Protein AF-A0A934LFU3-F1 (afdb_monomer_lite)

Sequence (148 aa):
MTKRCVACGKKFEPRPQARNQTYCSAHECQRERRRAWQKKERRTDAMYRKDDADYNKQWAKNNPGYWEKYRAENPEYTERNRKKQHVRNLKHRYGRNLHSKTTGSAPPLPSGRYWLTTIGPDGIAKGDASIVEITFISGTTEGTIPGG

Structure (mmCIF, N/CA/C/O backbone):
data_AF-A0A934LFU3-F1
#
_entry.id   AF-A0A934LFU3-F1
#
loop_
_atom_site.group_PDB
_atom_site.id
_atom_site.type_symbol
_atom_site.label_atom_id
_atom_site.label_alt_id
_atom_site.label_comp_id
_atom_site.label_asym_id
_atom_site.label_entity_id
_atom_site.label_seq_id
_atom_site.pdbx_PDB_ins_code
_atom_site.Cartn_x
_atom_site.Cartn_y
_atom_site.Cartn_z
_atom_site.occupancy
_atom_site.B_iso_or_equiv
_atom_site.auth_seq_id
_atom_site.auth_comp_id
_atom_site.auth_asym_id
_atom_site.auth_atom_id
_atom_site.pdbx_PDB_model_num
ATOM 1 N N . MET A 1 1 ? 14.494 -10.147 -25.152 1.00 81.69 1 MET A N 1
ATOM 2 C CA . MET A 1 1 ? 14.100 -11.419 -24.502 1.00 81.69 1 MET A CA 1
ATOM 3 C C . MET A 1 1 ? 12.854 -11.123 -23.701 1.00 81.69 1 MET A C 1
ATOM 5 O O . MET A 1 1 ? 12.918 -10.393 -22.712 1.00 81.69 1 MET A O 1
ATOM 9 N N . THR A 1 2 ? 11.736 -11.682 -24.142 1.00 89.25 2 THR A N 1
ATOM 10 C CA . THR A 1 2 ? 10.406 -11.403 -23.607 1.00 89.25 2 THR A CA 1
ATOM 11 C C . THR A 1 2 ? 10.267 -11.994 -22.206 1.00 89.25 2 THR A C 1
ATOM 13 O O . THR A 1 2 ? 10.582 -13.160 -21.977 1.00 89.25 2 THR A O 1
ATOM 16 N N . LYS A 1 3 ? 9.772 -11.203 -21.252 1.00 93.81 3 LYS A N 1
ATOM 17 C CA . LYS A 1 3 ? 9.503 -11.619 -19.866 1.00 93.81 3 LYS A CA 1
ATOM 18 C C . LYS A 1 3 ? 8.009 -11.623 -19.579 1.00 93.81 3 LYS A C 1
ATOM 20 O O . LYS A 1 3 ? 7.240 -10.973 -20.277 1.00 93.81 3 LYS A O 1
ATOM 25 N N . ARG A 1 4 ? 7.582 -12.330 -18.531 1.00 96.88 4 ARG A N 1
ATOM 26 C CA . ARG A 1 4 ? 6.199 -12.274 -18.030 1.00 96.88 4 ARG A CA 1
ATOM 27 C C . ARG A 1 4 ? 6.090 -11.271 -16.891 1.00 96.88 4 ARG A C 1
ATOM 29 O O . ARG A 1 4 ? 6.931 -11.247 -15.998 1.00 96.88 4 ARG A O 1
ATOM 36 N N . CYS A 1 5 ? 5.061 -10.431 -16.931 1.00 97.19 5 CYS A N 1
ATOM 37 C CA . CYS A 1 5 ? 4.795 -9.474 -15.867 1.00 97.19 5 CYS A CA 1
ATOM 38 C C . CYS A 1 5 ? 4.294 -10.188 -14.608 1.00 97.19 5 CYS A C 1
ATOM 40 O O . CYS A 1 5 ? 3.328 -10.940 -14.676 1.00 97.19 5 CYS A O 1
ATOM 42 N N . VAL A 1 6 ? 4.887 -9.874 -13.454 1.00 96.62 6 VAL A N 1
ATOM 43 C CA . VAL A 1 6 ? 4.472 -10.428 -12.152 1.00 96.62 6 VAL A CA 1
ATOM 44 C C . VAL A 1 6 ? 3.032 -10.047 -11.777 1.00 96.62 6 VAL A C 1
ATOM 46 O O . VAL A 1 6 ? 2.347 -10.836 -11.142 1.00 96.62 6 VAL A O 1
ATOM 49 N N . ALA A 1 7 ? 2.552 -8.865 -12.181 1.00 96.62 7 ALA A N 1
ATOM 50 C CA . ALA A 1 7 ? 1.201 -8.406 -11.847 1.00 96.62 7 ALA A CA 1
ATOM 51 C C . ALA A 1 7 ? 0.111 -8.980 -12.768 1.00 96.62 7 ALA A C 1
ATOM 53 O O . ALA A 1 7 ? -0.913 -9.440 -12.281 1.00 96.62 7 ALA A O 1
ATOM 54 N N . CYS A 1 8 ? 0.299 -8.937 -14.092 1.00 96.31 8 CYS A N 1
ATOM 55 C CA . CYS A 1 8 ? -0.758 -9.302 -15.048 1.00 96.31 8 CYS A CA 1
ATOM 56 C C . CYS A 1 8 ? -0.475 -10.562 -15.876 1.00 96.31 8 CYS A C 1
ATOM 58 O O . CYS A 1 8 ? -1.285 -10.918 -16.725 1.00 96.31 8 CYS A O 1
ATOM 60 N N . GLY A 1 9 ? 0.689 -11.198 -15.720 1.00 96.19 9 GLY A N 1
ATOM 61 C CA . GLY A 1 9 ? 1.076 -12.416 -16.446 1.00 96.19 9 GLY A CA 1
ATOM 62 C C . GLY A 1 9 ? 1.388 -12.235 -17.940 1.00 96.19 9 GLY A C 1
ATOM 63 O O . GLY A 1 9 ? 1.966 -13.135 -18.562 1.00 96.19 9 GLY A O 1
ATOM 64 N N . LYS A 1 10 ? 1.053 -11.077 -18.526 1.00 96.69 10 LYS A N 1
ATOM 65 C CA . LYS A 1 10 ? 1.296 -10.767 -19.942 1.00 96.69 10 LYS A CA 1
ATOM 66 C C . LYS A 1 10 ? 2.792 -10.735 -20.254 1.00 96.69 10 LYS A C 1
ATOM 68 O O . LYS A 1 10 ? 3.602 -10.299 -19.428 1.00 96.69 10 LYS A O 1
ATOM 73 N N . LYS A 1 11 ? 3.145 -11.185 -21.461 1.00 96.81 11 LYS A N 1
ATOM 74 C CA . LYS A 1 11 ? 4.505 -11.064 -21.994 1.00 96.81 11 LYS A CA 1
ATOM 75 C C . LYS A 1 11 ? 4.810 -9.592 -22.299 1.00 96.81 11 LYS A C 1
ATOM 77 O O . LYS A 1 11 ? 3.935 -8.871 -22.768 1.00 96.81 11 LYS A O 1
ATOM 82 N N . PHE A 1 12 ? 6.030 -9.149 -22.022 1.00 95.69 12 PHE A N 1
ATOM 83 C CA . PHE A 1 12 ? 6.525 -7.814 -22.351 1.00 95.69 12 PHE A CA 1
ATOM 84 C C . PHE A 1 12 ? 8.032 -7.861 -22.622 1.00 95.69 12 PHE A C 1
ATOM 86 O O . PHE A 1 12 ? 8.729 -8.731 -22.099 1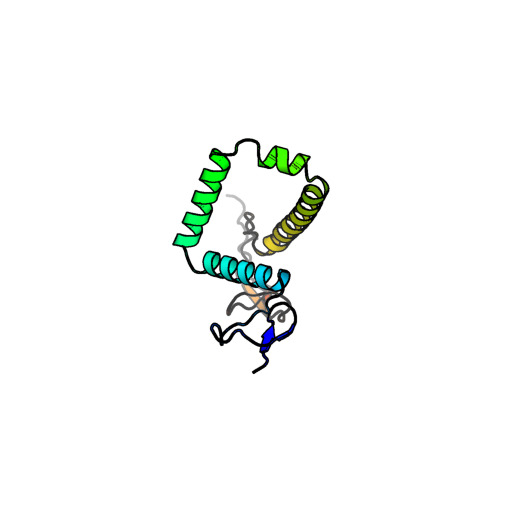.00 95.69 12 PHE A O 1
ATOM 93 N N . GLU A 1 13 ? 8.544 -6.919 -23.406 1.00 94.75 13 GLU A N 1
ATOM 94 C CA . GLU A 1 13 ? 9.987 -6.739 -23.584 1.00 94.75 13 GLU A CA 1
ATOM 95 C C . GLU A 1 13 ? 10.512 -5.730 -22.543 1.00 94.75 13 GLU A C 1
ATOM 97 O O . GLU A 1 13 ? 10.001 -4.606 -22.464 1.00 94.75 13 GLU A O 1
ATOM 102 N N . PRO A 1 14 ? 11.483 -6.115 -21.692 1.00 93.38 14 PRO A N 1
ATOM 103 C CA . PRO A 1 14 ? 12.132 -5.198 -20.759 1.00 93.38 14 PRO A CA 1
ATOM 104 C C . PRO A 1 14 ? 12.826 -4.044 -21.478 1.00 93.38 14 PRO A C 1
ATOM 106 O O . PRO A 1 14 ? 13.402 -4.228 -22.550 1.00 93.38 14 PRO A O 1
ATOM 109 N N . ARG A 1 15 ? 12.847 -2.862 -20.852 1.00 91.44 15 ARG A N 1
ATOM 110 C CA . ARG A 1 15 ? 13.641 -1.743 -21.377 1.00 91.44 15 ARG A CA 1
ATOM 111 C C . ARG A 1 15 ? 15.134 -2.106 -21.382 1.00 91.44 15 ARG A C 1
ATOM 113 O O . ARG A 1 15 ? 15.592 -2.704 -20.404 1.00 91.44 15 ARG A O 1
ATOM 120 N N . PRO A 1 16 ? 15.918 -1.700 -22.400 1.00 91.00 16 PRO A N 1
ATOM 121 C CA . PRO A 1 16 ? 17.353 -1.990 -22.454 1.00 91.00 16 PRO A CA 1
ATOM 122 C C . PRO A 1 16 ? 18.119 -1.547 -21.201 1.00 91.00 16 PRO A C 1
ATOM 124 O O . PRO A 1 16 ? 19.000 -2.271 -20.739 1.00 91.00 16 PRO A O 1
ATOM 127 N N . GLN A 1 17 ? 17.732 -0.409 -20.610 1.00 92.81 17 GLN A N 1
ATOM 128 C CA . GLN A 1 17 ? 18.327 0.144 -19.386 1.00 92.81 17 GLN A CA 1
ATOM 129 C C . GLN A 1 17 ? 17.921 -0.615 -18.110 1.00 92.81 17 GLN A C 1
ATOM 131 O O . GLN A 1 17 ? 18.541 -0.453 -17.067 1.00 92.81 17 GLN A O 1
ATOM 136 N N . ALA A 1 18 ? 16.871 -1.437 -18.170 1.00 87.75 18 ALA A N 1
ATOM 137 C CA . ALA A 1 18 ? 16.297 -2.140 -17.027 1.00 87.75 18 ALA A CA 1
ATOM 138 C C . ALA A 1 18 ? 16.059 -3.616 -17.371 1.00 87.75 18 ALA A C 1
ATOM 140 O O . ALA A 1 18 ? 14.939 -4.126 -17.311 1.00 87.75 18 ALA A O 1
ATOM 141 N N . ARG A 1 19 ? 17.130 -4.336 -17.728 1.00 87.75 19 ARG A N 1
ATOM 142 C CA . ARG A 1 19 ? 17.051 -5.759 -18.114 1.00 87.75 19 ARG A CA 1
ATOM 143 C C . ARG A 1 19 ? 16.438 -6.643 -17.025 1.00 87.75 19 ARG A C 1
ATOM 145 O O . ARG A 1 19 ? 15.849 -7.675 -17.338 1.00 87.75 19 ARG A O 1
ATOM 152 N N . ASN A 1 20 ? 16.525 -6.249 -15.755 1.00 90.06 20 ASN A N 1
ATOM 153 C CA . ASN A 1 20 ? 15.922 -6.936 -14.608 1.00 90.06 20 ASN A CA 1
ATOM 154 C C . ASN A 1 20 ? 14.458 -6.528 -14.325 1.00 90.06 20 ASN A C 1
ATOM 156 O O . ASN A 1 20 ? 13.907 -6.926 -13.302 1.00 90.06 20 ASN A O 1
ATOM 160 N N . GLN A 1 21 ? 13.804 -5.776 -15.215 1.00 93.44 21 GLN A N 1
ATOM 161 C CA . GLN A 1 21 ? 12.398 -5.398 -15.074 1.00 93.44 21 GLN A CA 1
ATOM 162 C C . GLN A 1 21 ? 11.494 -6.640 -14.959 1.00 93.44 21 GLN A C 1
ATOM 164 O O . GLN A 1 21 ? 11.560 -7.556 -15.779 1.00 93.44 21 GLN A O 1
ATOM 169 N N . THR A 1 22 ? 10.631 -6.650 -13.939 1.00 95.75 22 THR A N 1
ATOM 170 C CA . THR A 1 22 ? 9.698 -7.752 -13.618 1.00 95.75 22 THR A CA 1
ATOM 171 C C . THR A 1 22 ? 8.223 -7.390 -13.834 1.00 95.75 22 THR A C 1
ATOM 173 O O . THR A 1 22 ? 7.354 -8.261 -13.847 1.00 95.75 22 THR A O 1
ATOM 176 N N . TYR A 1 23 ? 7.918 -6.108 -14.047 1.00 97.00 23 TYR A N 1
ATOM 177 C CA . TYR A 1 23 ? 6.568 -5.599 -14.302 1.00 97.00 23 TYR A CA 1
ATOM 178 C C . TYR A 1 23 ? 6.519 -4.905 -15.659 1.00 97.00 23 TYR A C 1
ATOM 180 O O . TYR A 1 23 ? 7.424 -4.133 -15.969 1.00 97.00 23 TYR A O 1
ATOM 188 N N . CYS A 1 24 ? 5.464 -5.118 -16.446 1.00 95.62 24 CYS A N 1
ATOM 189 C CA . CYS A 1 24 ? 5.276 -4.399 -17.707 1.00 95.62 24 CYS A CA 1
ATOM 190 C C . CYS A 1 24 ? 4.991 -2.904 -17.464 1.00 95.62 24 CYS A C 1
ATOM 192 O O . CYS A 1 24 ? 4.714 -2.486 -16.339 1.00 95.62 24 CYS A O 1
ATOM 194 N N . SER A 1 25 ? 5.055 -2.082 -18.511 1.00 94.25 25 SER A N 1
ATOM 195 C CA . SER A 1 25 ? 4.852 -0.625 -18.437 1.00 94.25 25 SER A CA 1
ATOM 196 C C . SER A 1 25 ? 3.409 -0.186 -18.158 1.00 94.25 25 SER A C 1
ATOM 198 O O . SER A 1 25 ? 3.181 1.003 -17.953 1.00 94.25 25 SER A O 1
ATOM 200 N N . ALA A 1 26 ? 2.441 -1.107 -18.128 1.00 96.25 26 ALA A N 1
ATOM 201 C CA . ALA A 1 26 ? 1.046 -0.772 -17.862 1.00 96.25 26 ALA A CA 1
ATOM 202 C C . ALA A 1 26 ? 0.890 -0.084 -16.496 1.00 96.25 26 ALA A C 1
ATOM 204 O O . ALA A 1 26 ? 1.453 -0.543 -15.496 1.00 96.25 26 ALA A O 1
ATOM 205 N N . HIS A 1 27 ? 0.088 0.985 -16.452 1.00 97.19 27 HIS A N 1
ATOM 206 C CA . HIS A 1 27 ? -0.097 1.822 -15.262 1.00 97.19 27 HIS A CA 1
ATOM 207 C C . HIS A 1 27 ? -0.454 1.001 -14.014 1.00 97.19 27 HIS A C 1
ATOM 209 O O . HIS A 1 27 ? 0.196 1.116 -12.975 1.00 97.19 27 HIS A O 1
ATOM 215 N N . GLU A 1 28 ? -1.421 0.094 -14.148 1.00 97.38 28 GLU A N 1
ATOM 216 C CA . GLU A 1 28 ? -1.867 -0.787 -13.068 1.00 97.38 28 GLU A CA 1
ATOM 217 C C . GLU A 1 28 ? -0.750 -1.704 -12.556 1.00 97.38 28 GLU A C 1
ATOM 219 O O . GLU A 1 28 ? -0.563 -1.859 -11.351 1.00 97.38 28 GLU A O 1
ATOM 224 N N . CYS A 1 29 ? 0.078 -2.240 -13.455 1.00 97.12 29 CYS A N 1
ATOM 225 C CA . CYS A 1 29 ? 1.196 -3.107 -13.084 1.00 97.12 29 CYS A CA 1
ATOM 226 C C . CYS A 1 29 ? 2.322 -2.325 -12.396 1.00 97.12 29 CYS A C 1
ATOM 228 O O . CYS A 1 29 ? 2.939 -2.826 -11.458 1.00 97.12 29 CYS A O 1
ATOM 230 N N . GLN A 1 30 ? 2.572 -1.081 -12.810 1.00 96.62 30 GLN A N 1
ATOM 231 C CA . GLN A 1 30 ? 3.527 -0.203 -12.129 1.00 96.62 30 GLN A CA 1
ATOM 232 C C . GLN A 1 30 ? 3.005 0.283 -10.771 1.00 96.62 30 GLN A C 1
ATOM 234 O O . GLN A 1 30 ? 3.788 0.486 -9.839 1.00 96.62 30 GLN A O 1
ATOM 239 N N . ARG A 1 31 ? 1.686 0.443 -10.618 1.00 97.56 31 ARG A N 1
ATOM 240 C CA . ARG A 1 31 ? 1.051 0.705 -9.323 1.00 97.56 31 ARG A CA 1
ATOM 241 C C . ARG A 1 31 ? 1.242 -0.477 -8.372 1.00 97.56 31 ARG A C 1
ATOM 243 O O . ARG A 1 31 ? 1.677 -0.263 -7.243 1.00 97.56 31 ARG A O 1
ATOM 250 N N . GLU A 1 32 ? 1.021 -1.705 -8.839 1.00 97.19 32 GLU A N 1
ATOM 251 C CA . GLU A 1 32 ? 1.279 -2.916 -8.048 1.00 97.19 32 GLU A CA 1
ATOM 252 C C . GLU A 1 32 ? 2.760 -3.093 -7.699 1.00 97.19 32 GLU A C 1
ATOM 254 O O . GLU A 1 32 ? 3.085 -3.379 -6.548 1.00 97.19 32 GLU A O 1
ATOM 259 N N . ARG A 1 33 ? 3.678 -2.814 -8.634 1.00 96.94 33 ARG A N 1
ATOM 260 C CA . ARG A 1 33 ? 5.123 -2.807 -8.352 1.00 96.94 33 ARG A CA 1
ATOM 261 C C . ARG A 1 33 ? 5.469 -1.892 -7.175 1.00 96.94 33 ARG A C 1
ATOM 263 O O . ARG A 1 33 ? 6.167 -2.316 -6.255 1.00 96.94 33 ARG A O 1
ATOM 270 N N . ARG A 1 34 ? 4.984 -0.643 -7.199 1.00 96.81 34 ARG A N 1
ATOM 271 C CA . ARG A 1 34 ? 5.219 0.335 -6.122 1.00 96.81 34 ARG A CA 1
ATOM 272 C C . ARG A 1 34 ? 4.607 -0.128 -4.801 1.00 96.81 34 ARG A C 1
ATOM 274 O O . ARG A 1 34 ? 5.281 -0.066 -3.777 1.00 96.81 34 ARG A O 1
ATOM 281 N N . ARG A 1 35 ? 3.377 -0.654 -4.826 1.00 96.06 35 ARG A N 1
ATOM 282 C CA . ARG A 1 35 ? 2.704 -1.218 -3.641 1.00 96.06 35 ARG A CA 1
ATOM 283 C C . ARG A 1 35 ? 3.501 -2.367 -3.022 1.00 96.06 35 ARG A C 1
ATOM 285 O O . ARG A 1 35 ? 3.674 -2.401 -1.805 1.00 96.06 35 ARG A O 1
ATOM 292 N N . ALA A 1 36 ? 4.002 -3.289 -3.845 1.00 95.88 36 ALA A N 1
ATOM 293 C CA . ALA A 1 36 ? 4.798 -4.425 -3.392 1.00 95.88 36 ALA A CA 1
ATOM 294 C C . ALA A 1 36 ? 6.119 -3.977 -2.753 1.00 95.88 36 ALA A C 1
ATOM 296 O O . ALA A 1 36 ? 6.478 -4.476 -1.686 1.00 95.88 36 ALA A O 1
ATOM 297 N N . TRP A 1 37 ? 6.803 -3.006 -3.365 1.00 95.12 37 TRP A N 1
ATOM 298 C CA . TRP A 1 37 ? 8.024 -2.426 -2.807 1.00 95.12 37 TRP A CA 1
ATOM 299 C C . TRP A 1 37 ? 7.761 -1.733 -1.462 1.00 95.12 37 TRP A C 1
ATOM 301 O O . TRP A 1 37 ? 8.362 -2.119 -0.467 1.00 95.12 37 TRP A O 1
ATOM 311 N N . GLN A 1 38 ? 6.777 -0.830 -1.381 1.00 93.94 38 GLN A N 1
ATOM 312 C CA . GLN A 1 38 ? 6.415 -0.155 -0.123 1.00 93.94 38 GLN A CA 1
ATOM 313 C C . GLN A 1 38 ? 6.028 -1.144 0.986 1.00 93.94 38 GLN A C 1
ATOM 315 O O . GLN A 1 38 ? 6.347 -0.947 2.156 1.00 93.94 38 GLN A O 1
ATOM 320 N N . LYS A 1 39 ? 5.321 -2.229 0.641 1.00 94.00 39 LYS A N 1
ATOM 321 C CA . LYS A 1 39 ? 4.979 -3.292 1.597 1.00 94.00 39 LYS A CA 1
ATOM 322 C C . LYS A 1 39 ? 6.223 -4.029 2.095 1.00 94.00 39 LYS A C 1
ATOM 324 O O . LYS A 1 39 ? 6.267 -4.386 3.270 1.00 94.00 39 LYS A O 1
ATOM 329 N N . LYS A 1 40 ? 7.196 -4.283 1.214 1.00 95.06 40 LYS A N 1
ATOM 330 C CA . LYS A 1 40 ? 8.469 -4.905 1.584 1.00 95.06 40 LYS A CA 1
ATOM 331 C C . LYS A 1 40 ? 9.238 -3.993 2.534 1.00 95.06 40 LYS A C 1
ATOM 333 O O . LYS A 1 40 ? 9.542 -4.456 3.627 1.00 95.06 40 LYS A O 1
ATOM 338 N N . GLU A 1 41 ? 9.439 -2.728 2.170 1.00 93.94 41 GLU A N 1
ATOM 339 C CA . GLU A 1 41 ? 10.189 -1.774 2.999 1.00 93.94 41 GLU A CA 1
ATOM 340 C C . GLU A 1 41 ? 9.558 -1.600 4.375 1.00 93.94 41 GLU A C 1
ATOM 342 O O . GLU A 1 41 ? 10.226 -1.798 5.382 1.00 93.94 41 GLU A O 1
ATOM 347 N N . ARG A 1 42 ? 8.234 -1.405 4.460 1.00 91.50 42 ARG A N 1
ATOM 348 C CA . ARG A 1 42 ? 7.555 -1.348 5.766 1.00 91.50 42 ARG A CA 1
ATOM 349 C C . ARG A 1 42 ? 7.728 -2.606 6.612 1.00 91.50 42 ARG A C 1
ATOM 351 O O . ARG A 1 42 ? 7.560 -2.541 7.822 1.00 91.50 42 ARG A O 1
ATOM 358 N N . ARG A 1 43 ? 7.993 -3.767 6.014 1.00 92.81 43 ARG A N 1
ATOM 359 C CA . ARG A 1 43 ? 8.212 -5.005 6.768 1.00 92.81 43 ARG A CA 1
ATOM 360 C C . ARG A 1 43 ? 9.664 -5.150 7.214 1.00 92.81 43 ARG A C 1
ATOM 362 O O . ARG A 1 43 ? 9.892 -5.678 8.295 1.00 92.81 43 ARG A O 1
ATOM 369 N N . THR A 1 44 ? 10.617 -4.759 6.374 1.00 94.19 44 THR A N 1
ATOM 370 C CA . THR A 1 44 ? 12.043 -5.047 6.577 1.00 94.19 44 THR A CA 1
ATOM 371 C C . THR A 1 44 ? 12.812 -3.896 7.203 1.00 94.19 44 THR A C 1
ATOM 373 O O . THR A 1 44 ? 13.744 -4.147 7.956 1.00 94.19 44 THR A O 1
ATOM 376 N N . ASP A 1 45 ? 12.414 -2.657 6.934 1.00 94.44 45 ASP A N 1
ATOM 377 C CA . ASP A 1 45 ? 13.112 -1.458 7.380 1.00 94.44 45 ASP A CA 1
ATOM 378 C C . ASP A 1 45 ? 12.335 -0.780 8.524 1.00 94.44 45 ASP A C 1
ATOM 380 O O . ASP A 1 45 ? 11.177 -0.365 8.400 1.00 94.44 45 ASP A O 1
ATOM 384 N N . ALA A 1 46 ? 12.961 -0.730 9.701 1.00 90.38 46 ALA A N 1
ATOM 385 C CA . ALA A 1 46 ? 12.394 -0.084 10.878 1.00 90.38 46 ALA A CA 1
ATOM 386 C C . ALA A 1 46 ? 12.465 1.448 10.810 1.00 90.38 46 ALA A C 1
ATOM 388 O O . ALA A 1 46 ? 11.579 2.099 11.364 1.00 90.38 46 ALA A O 1
ATOM 389 N N . MET A 1 47 ? 13.477 2.006 10.142 1.00 94.00 47 MET A N 1
ATOM 390 C CA . MET A 1 47 ? 13.627 3.447 9.950 1.00 94.00 47 MET A CA 1
ATOM 391 C C . MET A 1 47 ? 12.562 3.948 8.982 1.00 94.00 47 MET A C 1
ATOM 393 O O . MET A 1 47 ? 11.780 4.824 9.336 1.00 94.00 47 MET A O 1
ATOM 397 N N . TYR A 1 48 ? 12.396 3.261 7.848 1.00 90.81 48 TYR A N 1
ATOM 398 C CA . TYR A 1 48 ? 11.349 3.577 6.874 1.00 90.81 48 TYR A CA 1
ATOM 399 C C . TYR A 1 48 ? 9.945 3.600 7.497 1.00 90.81 48 TYR A C 1
ATOM 401 O O . TYR A 1 48 ? 9.120 4.453 7.176 1.00 90.81 48 TYR A O 1
ATOM 409 N N . ARG A 1 49 ? 9.651 2.670 8.418 1.00 90.06 49 ARG A N 1
ATOM 410 C CA . ARG A 1 49 ? 8.374 2.664 9.150 1.00 90.06 49 ARG A CA 1
ATOM 411 C C . ARG A 1 49 ? 8.172 3.901 10.020 1.00 90.06 49 ARG A C 1
ATOM 413 O O . ARG A 1 49 ? 7.038 4.366 10.116 1.00 90.06 49 ARG A O 1
ATOM 420 N N . LYS A 1 50 ? 9.223 4.369 10.698 1.00 93.38 50 LYS A N 1
ATOM 421 C CA . LYS A 1 50 ? 9.157 5.565 11.547 1.00 93.38 50 LYS A CA 1
ATOM 422 C C . LYS A 1 50 ? 8.969 6.805 10.685 1.00 93.38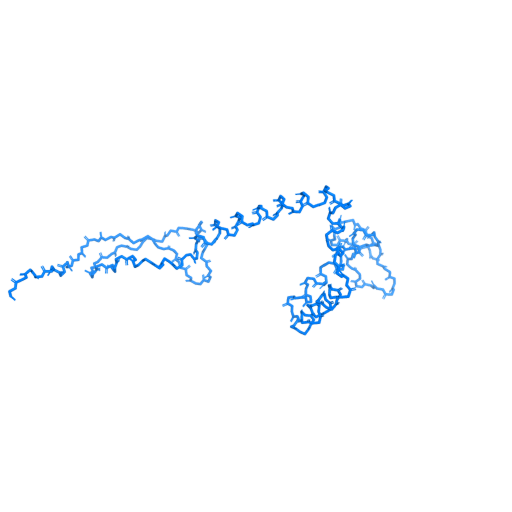 50 LYS A C 1
ATOM 424 O O . LYS A 1 50 ? 8.021 7.542 10.922 1.00 93.38 50 LYS A O 1
ATOM 429 N N . ASP A 1 51 ? 9.762 6.937 9.628 1.00 94.25 51 ASP A N 1
ATOM 430 C CA . ASP A 1 51 ? 9.689 8.073 8.710 1.00 94.25 51 ASP A CA 1
ATOM 431 C C . ASP A 1 51 ? 8.308 8.170 8.036 1.00 94.25 51 ASP A C 1
ATOM 433 O O . ASP A 1 51 ? 7.719 9.249 7.987 1.00 94.25 51 ASP A O 1
ATOM 437 N N . ASP A 1 52 ? 7.731 7.044 7.584 1.00 90.81 52 ASP A N 1
ATOM 438 C CA . ASP A 1 52 ? 6.363 7.003 7.032 1.00 90.81 52 ASP A CA 1
ATOM 439 C C . ASP A 1 52 ? 5.330 7.438 8.090 1.00 90.81 52 ASP A C 1
ATOM 441 O O . ASP A 1 52 ? 4.410 8.206 7.802 1.00 90.81 52 ASP A O 1
ATOM 445 N N . ALA A 1 53 ? 5.471 6.992 9.342 1.00 92.75 53 ALA A N 1
ATOM 446 C CA . ALA A 1 53 ? 4.556 7.372 10.418 1.00 92.75 53 ALA A CA 1
ATOM 447 C C . ALA A 1 53 ? 4.651 8.868 10.767 1.00 92.75 53 ALA A C 1
ATOM 449 O O . ALA A 1 53 ? 3.616 9.531 10.895 1.00 92.75 53 ALA A O 1
ATOM 450 N N . ASP A 1 54 ? 5.865 9.403 10.875 1.00 96.06 54 ASP A N 1
ATOM 451 C CA . ASP A 1 54 ? 6.116 10.806 11.202 1.00 96.06 54 ASP A CA 1
ATOM 452 C C . ASP A 1 54 ? 5.658 11.732 10.076 1.00 96.06 54 ASP A C 1
ATOM 454 O O . ASP A 1 54 ? 4.966 12.721 10.339 1.00 96.06 54 ASP A O 1
ATOM 458 N N . TYR A 1 55 ? 5.919 11.361 8.818 1.00 95.25 55 TYR A N 1
ATOM 459 C CA . TYR A 1 55 ? 5.400 12.072 7.653 1.00 95.25 55 TYR A CA 1
ATOM 460 C C . TYR A 1 55 ? 3.871 12.149 7.680 1.00 95.25 55 TYR A C 1
ATOM 462 O O . TYR A 1 55 ? 3.298 13.235 7.574 1.00 95.25 55 TYR A O 1
ATOM 470 N N . ASN A 1 56 ? 3.189 11.016 7.884 1.00 92.88 56 ASN A N 1
ATOM 471 C CA . ASN A 1 56 ? 1.726 10.983 7.943 1.00 92.88 56 ASN A CA 1
ATOM 472 C C . ASN A 1 56 ? 1.179 11.813 9.116 1.00 92.88 56 ASN A C 1
ATOM 474 O O . ASN A 1 56 ? 0.163 12.498 8.971 1.00 92.88 56 ASN A O 1
ATOM 478 N N . LYS A 1 57 ? 1.856 11.791 10.272 1.00 96.19 57 LYS A N 1
ATOM 479 C CA . LYS A 1 57 ? 1.487 12.594 11.446 1.00 96.19 57 LYS A CA 1
ATOM 480 C C . LYS A 1 57 ? 1.626 14.089 11.169 1.00 96.19 57 LYS A C 1
ATOM 482 O O . LYS A 1 57 ? 0.710 14.854 11.472 1.00 96.19 57 LYS A O 1
ATOM 487 N N . GLN A 1 58 ? 2.744 14.510 10.583 1.00 97.75 58 GLN A N 1
ATOM 488 C CA . GLN A 1 58 ? 2.983 15.909 10.241 1.00 97.75 58 GLN A CA 1
ATOM 489 C C . GLN A 1 58 ? 2.021 16.387 9.154 1.00 97.75 58 GLN A C 1
ATOM 491 O O . GLN A 1 58 ? 1.455 17.473 9.262 1.00 97.75 58 GLN A O 1
ATOM 496 N N . TRP A 1 59 ? 1.753 15.546 8.156 1.00 97.38 59 TRP A N 1
ATOM 497 C CA . TRP A 1 59 ? 0.767 15.835 7.129 1.00 97.38 59 TRP A CA 1
ATOM 498 C C . TRP A 1 59 ? -0.633 16.020 7.725 1.00 97.38 59 TRP A C 1
ATOM 500 O O . TRP A 1 59 ? -1.294 17.008 7.415 1.00 97.38 59 TRP A O 1
ATOM 510 N N . ALA A 1 60 ? -1.068 15.142 8.635 1.00 96.19 60 ALA A N 1
ATOM 511 C CA . ALA A 1 60 ? -2.367 15.271 9.296 1.00 96.19 60 ALA A CA 1
ATOM 512 C C . ALA A 1 60 ? -2.462 16.538 10.161 1.00 96.19 60 ALA A C 1
ATOM 514 O O . ALA A 1 60 ? -3.503 17.191 10.168 1.00 96.19 60 ALA A O 1
ATOM 515 N N . LYS A 1 61 ? -1.372 16.918 10.844 1.00 96.75 61 LYS A N 1
ATOM 516 C CA . LYS A 1 61 ? -1.289 18.177 11.603 1.00 96.75 61 LYS A CA 1
ATOM 517 C C . LYS A 1 61 ? -1.446 19.398 10.693 1.00 96.75 61 LYS A C 1
ATOM 519 O O . LYS A 1 61 ? -2.134 20.342 11.062 1.00 96.75 61 LYS A O 1
ATOM 524 N N . ASN A 1 62 ? -0.824 19.366 9.517 1.00 97.56 62 ASN A N 1
ATOM 525 C CA . ASN A 1 62 ? -0.860 20.470 8.558 1.00 97.56 62 ASN A CA 1
ATOM 526 C C . ASN A 1 62 ? -2.161 20.520 7.741 1.00 97.56 62 ASN A C 1
ATOM 528 O O . ASN A 1 62 ? -2.436 21.531 7.105 1.00 97.56 62 ASN A O 1
ATOM 532 N N . ASN A 1 63 ? -2.957 19.447 7.748 1.00 96.56 63 ASN A N 1
ATOM 533 C CA . ASN A 1 63 ? -4.195 19.331 6.976 1.00 96.56 63 ASN A CA 1
ATOM 534 C C . ASN A 1 63 ? -5.384 18.965 7.886 1.00 96.56 63 ASN A C 1
ATOM 536 O O . ASN A 1 63 ? -6.002 17.904 7.710 1.00 96.56 63 ASN A O 1
ATOM 540 N N . PRO A 1 64 ? -5.720 19.813 8.879 1.00 96.44 64 PRO A N 1
ATOM 541 C CA . PRO A 1 64 ? -6.864 19.569 9.747 1.00 96.44 64 PRO A CA 1
ATOM 542 C C . PRO A 1 64 ? -8.160 19.543 8.927 1.00 96.44 64 PRO A C 1
ATOM 544 O O . PRO A 1 64 ? -8.317 20.271 7.951 1.00 96.44 64 PRO A O 1
ATOM 547 N N . GLY A 1 65 ? -9.089 18.658 9.287 1.00 95.88 65 GLY A N 1
ATOM 548 C CA . GLY A 1 65 ? -10.374 18.519 8.588 1.00 95.88 65 GLY A CA 1
ATOM 549 C C . GLY A 1 65 ? -10.307 17.847 7.210 1.00 95.88 65 GLY A C 1
ATOM 550 O O . GLY A 1 65 ? -11.350 17.454 6.687 1.00 95.88 65 GLY A O 1
ATOM 551 N N . TYR A 1 66 ? -9.116 17.608 6.638 1.00 96.75 66 TYR A N 1
ATOM 552 C CA . TYR A 1 66 ? -8.996 16.974 5.318 1.00 96.75 66 TYR A CA 1
ATOM 553 C C . TYR A 1 66 ? -9.751 15.648 5.246 1.00 96.75 66 TYR A C 1
ATOM 555 O O . TYR A 1 66 ? -10.527 15.419 4.325 1.00 96.75 66 TYR A O 1
ATOM 563 N N . TRP A 1 67 ? -9.544 14.759 6.221 1.00 93.19 67 TRP A N 1
ATOM 564 C CA . TRP A 1 67 ? -10.148 13.429 6.176 1.00 93.19 67 TRP A CA 1
ATOM 565 C C . TRP A 1 67 ? -11.666 13.454 6.333 1.00 93.19 67 TRP A C 1
ATOM 567 O O . TRP A 1 67 ? -12.338 12.543 5.855 1.00 93.19 67 TRP A O 1
ATOM 577 N N . GLU A 1 68 ? -12.203 14.458 7.022 1.00 95.62 68 GLU A N 1
ATOM 578 C CA . GLU A 1 68 ? -13.643 14.664 7.133 1.00 95.62 68 GLU A CA 1
ATOM 579 C C . GLU A 1 68 ? -14.219 15.090 5.786 1.00 95.62 68 GLU A C 1
ATOM 581 O O . GLU A 1 68 ? -15.079 14.389 5.251 1.00 95.62 68 GLU A O 1
ATOM 586 N N . LYS A 1 69 ? -13.645 16.140 5.186 1.00 97.44 69 LYS A N 1
ATOM 587 C CA . LYS A 1 69 ? -14.018 16.623 3.854 1.00 97.44 69 LYS A CA 1
ATOM 588 C C . LYS A 1 69 ? -13.898 15.525 2.795 1.00 97.44 69 LYS A C 1
ATOM 590 O O . LYS A 1 69 ? -14.853 15.245 2.081 1.00 97.44 69 LYS A O 1
ATOM 595 N N . TYR A 1 70 ? -12.771 14.817 2.772 1.00 96.69 70 TYR A N 1
ATOM 596 C CA . TYR A 1 70 ? -12.531 13.716 1.843 1.00 96.69 70 TYR A CA 1
ATOM 597 C C . TYR A 1 70 ? -13.594 12.616 1.958 1.00 96.69 70 TYR A C 1
ATOM 599 O O . TYR A 1 70 ? -14.059 12.097 0.945 1.00 96.69 70 TYR A O 1
ATOM 607 N N . ARG A 1 71 ? -14.002 12.247 3.182 1.00 96.62 71 ARG A N 1
ATOM 608 C CA . ARG A 1 71 ? -15.056 11.240 3.386 1.00 96.62 71 ARG A CA 1
ATOM 609 C C . ARG A 1 71 ? -16.429 11.737 2.944 1.00 96.62 71 ARG A C 1
ATOM 611 O O . ARG A 1 71 ? -17.171 10.934 2.384 1.00 96.62 71 ARG A O 1
ATOM 618 N N . ALA A 1 72 ? -16.744 13.011 3.179 1.00 96.44 72 ALA A N 1
ATOM 619 C CA . ALA A 1 72 ? -17.991 13.629 2.732 1.00 96.44 72 ALA A CA 1
ATOM 620 C C . ALA A 1 72 ? -18.082 13.679 1.196 1.00 96.44 72 ALA A C 1
ATOM 622 O O . ALA A 1 72 ? -19.115 13.340 0.632 1.00 96.44 72 ALA A O 1
ATOM 623 N N . GLU A 1 73 ? -16.980 14.013 0.522 1.00 97.56 73 GLU A N 1
ATOM 624 C CA . GLU A 1 73 ? -16.896 14.073 -0.945 1.00 97.56 73 GLU A CA 1
ATOM 625 C C . GLU A 1 73 ? -16.834 12.686 -1.609 1.00 97.56 73 GLU A C 1
ATOM 627 O O . GLU A 1 73 ? -17.138 12.548 -2.790 1.00 97.56 73 GLU A O 1
ATOM 632 N N . ASN A 1 74 ? -16.447 11.640 -0.867 1.00 96.81 74 ASN A N 1
ATOM 633 C CA . ASN A 1 74 ? -16.277 10.280 -1.391 1.00 96.81 74 ASN A CA 1
ATOM 634 C C . ASN A 1 74 ? -17.108 9.250 -0.592 1.00 96.81 74 ASN A C 1
ATOM 636 O O . ASN A 1 74 ? -16.537 8.346 0.044 1.00 96.81 74 ASN A O 1
ATOM 640 N N . PRO A 1 75 ? -18.454 9.340 -0.612 1.00 95.75 75 PRO A N 1
ATOM 641 C CA . PRO A 1 75 ? -19.326 8.490 0.199 1.00 95.75 75 PRO A CA 1
ATOM 642 C C . PRO A 1 75 ? -19.217 7.008 -0.184 1.00 95.75 75 PRO A C 1
ATOM 644 O O . PRO A 1 75 ? -19.010 6.162 0.687 1.00 95.75 75 PRO A O 1
ATOM 647 N N . GLU A 1 76 ? -19.211 6.681 -1.481 1.00 96.94 76 GLU A N 1
ATOM 648 C CA . GLU A 1 76 ? -19.087 5.291 -1.947 1.00 96.94 76 GLU A CA 1
ATOM 649 C C . GLU A 1 76 ? -17.777 4.627 -1.497 1.00 96.94 76 GLU A C 1
ATOM 651 O O . GLU A 1 76 ? -17.742 3.459 -1.087 1.00 96.94 76 GLU A O 1
ATOM 656 N N . TYR A 1 77 ? -16.669 5.372 -1.567 1.00 94.69 77 TYR A N 1
ATOM 657 C CA . TYR A 1 77 ? -15.371 4.897 -1.096 1.00 94.69 77 TYR A CA 1
ATOM 658 C C . TYR A 1 77 ? -15.410 4.633 0.412 1.00 94.69 77 TYR A C 1
ATOM 660 O O . TYR A 1 77 ? -14.949 3.583 0.877 1.00 94.69 77 TYR A O 1
ATOM 668 N N . THR A 1 78 ? -15.998 5.562 1.167 1.00 95.31 78 THR A N 1
ATOM 669 C CA . THR A 1 78 ? -16.120 5.488 2.624 1.00 95.31 78 THR A CA 1
ATOM 670 C C . THR A 1 78 ? -16.950 4.280 3.053 1.00 95.31 78 THR A C 1
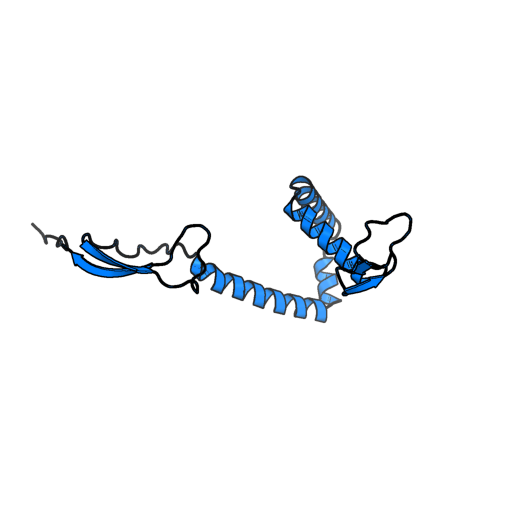ATOM 672 O O . THR A 1 78 ? -16.514 3.508 3.914 1.00 95.31 78 THR A O 1
ATOM 675 N N . GLU A 1 79 ? -18.096 4.044 2.417 1.00 95.94 79 GLU A N 1
ATOM 676 C CA . GLU A 1 79 ? -18.949 2.884 2.685 1.00 95.94 79 GLU A CA 1
ATOM 677 C C . GLU A 1 79 ? -18.248 1.562 2.379 1.00 95.94 79 GLU A C 1
ATOM 679 O O . GLU A 1 79 ? -18.242 0.639 3.203 1.00 95.94 79 GLU A O 1
ATOM 684 N N . ARG A 1 80 ? -17.598 1.465 1.215 1.00 96.81 80 ARG A N 1
ATOM 685 C CA . ARG A 1 80 ? -16.844 0.268 0.827 1.00 96.81 80 ARG A CA 1
ATOM 686 C C . ARG A 1 80 ? -15.730 -0.026 1.828 1.00 96.81 80 ARG A C 1
ATOM 688 O O . ARG A 1 80 ? -15.523 -1.185 2.200 1.00 96.81 80 ARG A O 1
ATOM 695 N N . ASN A 1 81 ? -15.014 1.004 2.275 1.00 95.50 81 ASN A N 1
ATOM 696 C CA . ASN A 1 81 ? -13.960 0.853 3.271 1.00 95.50 81 ASN A CA 1
ATOM 697 C C . ASN A 1 81 ? -14.523 0.416 4.635 1.00 95.50 81 ASN A C 1
ATOM 699 O O . ASN A 1 81 ? -13.966 -0.490 5.258 1.00 95.50 81 ASN A O 1
ATOM 703 N N . ARG A 1 82 ? -15.670 0.966 5.055 1.00 94.88 82 ARG A N 1
ATOM 704 C CA . ARG A 1 82 ? -16.373 0.575 6.289 1.00 94.88 82 ARG A CA 1
ATOM 705 C C . ARG A 1 82 ? -16.792 -0.898 6.264 1.00 94.88 82 ARG A C 1
ATOM 707 O O . ARG A 1 82 ? -16.485 -1.628 7.205 1.00 94.88 82 ARG A O 1
ATOM 714 N N . LYS A 1 83 ? -17.390 -1.376 5.163 1.00 96.31 83 LYS A N 1
ATOM 715 C CA . LYS A 1 83 ? -17.746 -2.800 4.973 1.00 96.31 83 LYS A CA 1
ATOM 716 C C . LYS A 1 83 ? -16.512 -3.707 5.074 1.00 96.31 83 LYS A C 1
ATOM 718 O O . LYS A 1 83 ? -16.518 -4.698 5.804 1.00 96.31 83 LYS A O 1
ATOM 723 N N . LYS A 1 84 ? -15.403 -3.341 4.418 1.00 95.12 84 LYS A N 1
ATOM 724 C CA . LYS A 1 84 ? -14.133 -4.091 4.508 1.00 95.12 84 LYS A CA 1
ATOM 725 C C . LYS A 1 84 ? -13.540 -4.085 5.918 1.00 95.12 84 LYS A C 1
ATOM 727 O O . LYS A 1 84 ? -12.953 -5.082 6.336 1.00 95.12 84 LYS A O 1
ATOM 732 N N . GLN A 1 85 ? -13.653 -2.975 6.646 1.00 93.62 85 GLN A N 1
ATOM 733 C CA . GLN A 1 85 ? -13.204 -2.887 8.033 1.00 93.62 85 GLN A CA 1
ATOM 734 C C . GLN A 1 85 ? -14.034 -3.785 8.948 1.00 93.62 85 GLN A C 1
ATOM 736 O O . GLN A 1 85 ? -13.452 -4.491 9.766 1.00 93.62 85 GLN A O 1
ATOM 741 N N . HIS A 1 86 ? -15.354 -3.831 8.761 1.00 93.75 86 HIS A N 1
ATOM 742 C CA . HIS A 1 86 ? -16.226 -4.749 9.490 1.00 93.75 86 HIS A CA 1
ATOM 743 C C . HIS A 1 86 ? -15.790 -6.207 9.296 1.00 93.75 86 HIS A C 1
ATOM 745 O O . HIS A 1 86 ? -15.522 -6.902 10.273 1.00 93.75 86 HIS A O 1
ATOM 751 N N . VAL A 1 87 ? -15.586 -6.640 8.046 1.00 92.31 87 VAL A N 1
ATOM 752 C CA . VAL A 1 87 ? -15.097 -7.996 7.738 1.00 92.31 87 VAL A CA 1
ATOM 753 C C . VAL A 1 87 ? -13.747 -8.284 8.406 1.00 92.31 87 VAL A C 1
ATOM 755 O O . VAL A 1 87 ? -13.565 -9.355 8.983 1.00 92.31 87 VAL A O 1
ATOM 758 N N . ARG A 1 88 ? -12.794 -7.340 8.373 1.00 91.06 88 ARG A N 1
ATOM 759 C CA . ARG A 1 88 ? -11.498 -7.500 9.062 1.00 91.06 88 ARG A CA 1
ATOM 760 C C . ARG A 1 88 ? -11.671 -7.629 10.573 1.00 91.06 88 ARG A C 1
ATOM 762 O O . ARG A 1 88 ? -11.070 -8.514 11.172 1.00 91.06 88 ARG A O 1
ATOM 769 N N . ASN A 1 89 ? -12.503 -6.788 11.181 1.00 92.06 89 ASN A N 1
ATOM 770 C CA . ASN A 1 89 ? -12.761 -6.817 12.617 1.00 92.06 89 ASN A CA 1
ATOM 771 C C . ASN A 1 89 ? -13.409 -8.137 13.046 1.00 92.06 89 ASN A C 1
ATOM 773 O O . ASN A 1 89 ? -12.983 -8.705 14.047 1.00 92.06 89 ASN A O 1
ATOM 777 N N . LEU A 1 90 ? -14.374 -8.653 12.276 1.00 87.56 90 LEU A N 1
ATOM 778 C CA . LEU A 1 90 ? -14.957 -9.975 12.511 1.00 87.56 90 LEU A CA 1
ATOM 779 C C . LEU A 1 90 ? -13.879 -11.061 12.453 1.00 87.56 90 LEU A C 1
ATOM 781 O O . LEU A 1 90 ? -13.725 -11.806 13.415 1.00 87.56 90 LEU A O 1
ATOM 785 N N . LYS A 1 91 ? -13.053 -11.092 11.397 1.00 86.56 91 LYS A N 1
ATOM 786 C CA . LYS A 1 91 ? -11.929 -12.042 11.297 1.00 86.56 91 LYS A CA 1
ATOM 787 C C . LYS A 1 91 ? -10.970 -11.944 12.485 1.00 86.56 91 LYS A C 1
ATOM 789 O O . LYS A 1 91 ? -10.524 -12.967 12.985 1.00 86.56 91 LYS A O 1
ATOM 794 N N . HIS A 1 92 ? -10.676 -10.740 12.973 1.00 80.75 92 HIS A N 1
ATOM 795 C CA . HIS A 1 92 ? -9.839 -10.550 14.159 1.00 80.75 92 HIS A CA 1
ATOM 796 C C . HIS A 1 92 ? -10.522 -10.940 15.472 1.00 80.75 92 HIS A C 1
ATOM 798 O O . HIS A 1 92 ? -9.815 -11.223 16.433 1.00 80.75 92 HIS A O 1
ATOM 804 N N . ARG A 1 93 ? -11.854 -10.913 15.568 1.00 80.69 93 ARG A N 1
ATOM 805 C CA . ARG A 1 93 ? -12.581 -11.413 16.745 1.00 80.69 93 ARG A CA 1
ATOM 806 C C . ARG A 1 93 ? -12.582 -12.939 16.742 1.00 80.69 93 ARG A C 1
ATOM 808 O O . ARG A 1 93 ? -12.039 -13.537 17.659 1.00 80.69 93 ARG A O 1
ATOM 815 N N . TYR A 1 94 ? -13.050 -13.557 15.660 1.00 70.50 94 TYR A N 1
ATOM 816 C CA . TYR A 1 94 ? -13.114 -15.018 15.552 1.00 70.50 94 TYR A CA 1
ATOM 817 C C . TYR A 1 94 ? -11.731 -15.683 15.481 1.00 70.50 94 TYR A C 1
ATOM 819 O O . TYR A 1 94 ? -11.539 -16.749 16.049 1.00 70.50 94 TYR A O 1
ATOM 827 N N . GLY A 1 95 ? -10.736 -15.034 14.870 1.00 60.59 95 GLY A N 1
ATOM 828 C CA . GLY A 1 95 ? -9.350 -15.515 14.844 1.00 60.59 95 GLY A CA 1
ATOM 829 C C . GLY A 1 95 ? -8.569 -15.284 16.145 1.00 60.59 95 GLY A C 1
ATOM 830 O O . GLY A 1 95 ? -7.561 -15.948 16.364 1.00 60.59 95 GLY A O 1
ATOM 831 N N . ARG A 1 96 ? -9.015 -14.372 17.027 1.00 53.34 96 ARG A N 1
ATOM 832 C CA . ARG A 1 96 ? -8.441 -14.205 18.378 1.00 53.34 96 ARG A CA 1
ATOM 833 C C . ARG A 1 96 ? -9.049 -15.141 19.413 1.00 53.34 96 ARG A C 1
ATOM 835 O O . ARG A 1 96 ? -8.427 -15.322 20.452 1.00 53.34 96 ARG A O 1
ATOM 842 N N . ASN A 1 97 ? -10.173 -15.794 19.125 1.00 48.66 97 ASN A N 1
ATOM 843 C CA . ASN A 1 97 ? -10.715 -16.827 20.010 1.00 48.66 97 ASN A CA 1
ATOM 844 C C . ASN A 1 97 ? -9.794 -18.062 20.119 1.00 48.66 97 ASN A C 1
ATOM 846 O O . ASN A 1 97 ? -9.959 -18.846 21.041 1.00 48.66 97 ASN A O 1
ATOM 850 N N . LEU A 1 98 ? -8.775 -18.195 19.256 1.00 48.25 98 LEU A N 1
ATOM 851 C CA . LEU A 1 98 ? -7.705 -19.199 19.384 1.00 48.25 98 LEU A CA 1
ATOM 852 C C . LEU A 1 98 ? -6.498 -18.714 20.224 1.00 48.25 98 LEU A C 1
ATOM 854 O O . LEU A 1 98 ? -5.558 -19.460 20.461 1.00 48.25 98 LEU A O 1
ATOM 858 N N . HIS A 1 99 ? -6.476 -17.444 20.635 1.00 42.72 99 HIS A N 1
ATOM 859 C CA . HIS A 1 99 ? -5.462 -16.834 21.513 1.00 42.72 99 HIS A CA 1
ATOM 860 C C . HIS A 1 99 ? -6.130 -16.071 22.666 1.00 42.72 99 HIS A C 1
ATOM 862 O O . HIS A 1 99 ? -5.584 -15.102 23.199 1.00 42.72 99 HIS A O 1
ATOM 868 N N . SER A 1 100 ? -7.327 -16.501 23.068 1.00 39.84 100 SER A N 1
ATOM 869 C CA . SER A 1 100 ? -7.835 -16.138 24.379 1.00 39.84 100 SER A CA 1
ATOM 870 C C . SER A 1 100 ? -6.953 -16.862 25.386 1.00 39.84 100 SER A C 1
ATOM 872 O O . SER A 1 100 ? -7.099 -18.063 25.595 1.00 39.84 100 SER A O 1
ATOM 874 N N . LYS A 1 101 ? -6.022 -16.141 26.020 1.00 44.41 101 LYS A N 1
ATOM 875 C CA . LYS A 1 101 ? -5.676 -16.486 27.396 1.00 44.41 101 LYS A CA 1
ATOM 876 C C . LYS A 1 101 ? -6.991 -16.382 28.144 1.00 44.41 101 LYS A C 1
ATOM 878 O O . LYS A 1 101 ? -7.431 -15.276 28.444 1.00 44.41 101 LYS A O 1
ATOM 883 N N . THR A 1 102 ? -7.651 -17.512 28.349 1.00 40.78 102 THR A N 1
ATOM 884 C CA . THR A 1 102 ? -8.768 -17.603 29.271 1.00 40.78 102 THR A CA 1
ATOM 885 C C . THR A 1 102 ? -8.227 -17.098 30.603 1.00 40.78 102 THR A C 1
ATOM 887 O O . THR A 1 102 ? -7.482 -17.788 31.290 1.00 40.78 102 THR A O 1
ATOM 890 N N . THR A 1 103 ? -8.539 -15.852 30.958 1.00 45.06 103 THR A N 1
ATOM 891 C CA . THR A 1 103 ? -8.404 -15.311 32.318 1.00 45.06 103 THR A CA 1
ATOM 892 C C . THR A 1 103 ? -9.542 -15.869 33.166 1.00 45.06 103 THR A C 1
ATOM 894 O O . THR A 1 103 ? -10.329 -15.150 33.767 1.00 45.06 103 THR A O 1
ATOM 897 N N . GLY A 1 104 ? -9.673 -17.182 33.104 1.00 46.06 104 GLY A N 1
ATOM 898 C CA . GLY A 1 104 ? -10.619 -18.019 33.795 1.00 46.06 104 GLY A CA 1
ATOM 899 C C . GLY A 1 104 ? -9.869 -19.323 33.883 1.00 46.06 104 GLY A C 1
ATOM 900 O O . GLY A 1 104 ? -9.706 -20.002 32.871 1.00 46.06 104 GLY A O 1
ATOM 901 N N . SER A 1 105 ? -9.282 -19.560 35.053 1.00 48.03 105 SER A N 1
ATOM 902 C CA . SER A 1 105 ? -8.594 -20.798 35.381 1.00 48.03 105 SER A CA 1
ATOM 903 C C .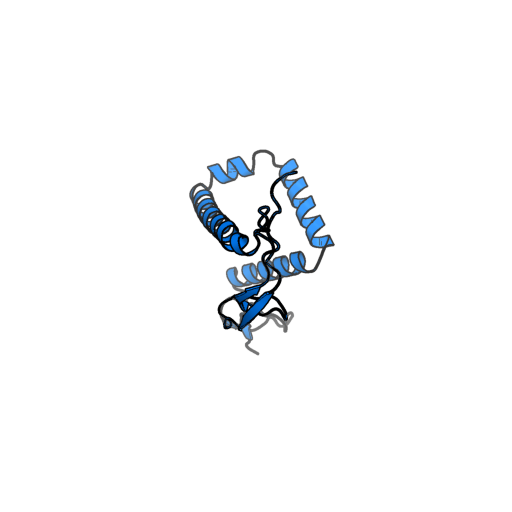 SER A 1 105 ? -9.492 -21.948 34.940 1.00 48.03 105 SER A C 1
ATOM 905 O O . SER A 1 105 ? -10.497 -22.222 35.593 1.00 48.03 105 SER A O 1
ATOM 907 N N . ALA A 1 106 ? -9.159 -22.614 33.832 1.00 55.47 106 ALA A N 1
ATOM 908 C CA . ALA A 1 106 ? -9.620 -23.981 33.676 1.00 55.47 106 ALA A CA 1
ATOM 909 C C . ALA A 1 106 ? -9.170 -24.701 34.958 1.00 55.47 106 ALA A C 1
ATOM 911 O O . ALA A 1 106 ? -8.048 -24.437 35.414 1.00 55.47 106 ALA A O 1
ATOM 912 N N . PRO A 1 107 ? -10.039 -25.486 35.616 1.00 62.69 107 PRO A N 1
ATOM 913 C CA . PRO A 1 107 ? -9.626 -26.195 36.814 1.00 62.69 107 PRO A CA 1
ATOM 914 C C . PRO A 1 107 ? -8.351 -26.979 36.478 1.00 62.69 107 PRO A C 1
ATOM 916 O O . PRO A 1 107 ? -8.278 -27.558 35.385 1.00 62.69 107 PRO A O 1
ATOM 919 N N . PRO A 1 108 ? -7.318 -26.927 37.340 1.00 69.75 108 PRO A N 1
ATOM 920 C CA . PRO A 1 108 ? -6.097 -27.676 37.098 1.00 69.75 108 PRO A CA 1
ATOM 921 C C . PRO A 1 108 ? -6.471 -29.136 36.855 1.00 69.75 108 PRO A C 1
ATOM 923 O O . PRO A 1 108 ? -7.335 -29.683 37.545 1.00 69.75 108 PRO A O 1
ATOM 926 N N . LEU A 1 109 ? -5.866 -29.741 35.832 1.00 71.94 109 LEU A N 1
ATOM 927 C CA . LEU A 1 109 ? -6.091 -31.153 35.557 1.00 71.94 109 LEU A CA 1
ATOM 928 C C . LEU A 1 109 ? -5.716 -31.943 36.820 1.00 71.94 109 LEU A C 1
ATOM 930 O O . LEU A 1 109 ? -4.630 -31.713 37.359 1.00 71.94 109 LEU A O 1
ATOM 934 N N . PRO A 1 110 ? -6.600 -32.820 37.325 1.00 75.44 110 PRO A N 1
ATOM 935 C 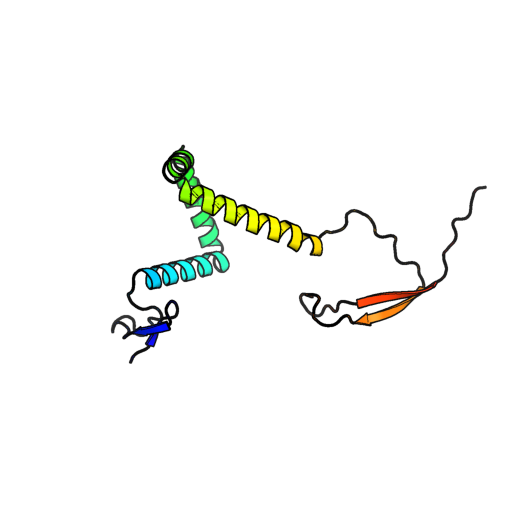CA . PRO A 1 110 ? -6.280 -33.617 38.496 1.00 75.44 110 PRO A CA 1
ATOM 936 C C . PRO A 1 110 ? -5.051 -34.496 38.234 1.00 75.44 110 PRO A C 1
ATOM 938 O O . PRO A 1 110 ? -4.787 -34.925 37.116 1.00 75.44 110 PRO A O 1
ATOM 941 N N . SER A 1 111 ? -4.282 -34.805 39.271 1.00 74.31 111 SER A N 1
ATOM 942 C CA . SER A 1 111 ? -3.177 -35.753 39.124 1.00 74.31 111 SER A CA 1
ATOM 943 C C . SER A 1 111 ? -3.732 -37.140 38.785 1.00 74.31 111 SER A C 1
ATOM 945 O O . SER A 1 111 ? -4.536 -37.705 39.530 1.00 74.31 111 SER A O 1
ATOM 947 N N . GLY A 1 112 ? -3.323 -37.700 37.647 1.00 78.81 112 GLY A N 1
ATOM 948 C CA . GLY A 1 112 ? -3.849 -38.975 37.174 1.00 78.81 112 GLY A CA 1
ATOM 949 C C . GLY A 1 112 ? -3.223 -39.461 35.874 1.00 78.81 112 GLY A C 1
ATOM 950 O O . GLY A 1 112 ? -2.320 -38.842 35.313 1.00 78.81 112 GLY A O 1
ATOM 951 N N . ARG A 1 113 ? -3.706 -40.609 35.399 1.00 72.88 113 ARG A N 1
ATOM 952 C CA . ARG A 1 113 ? -3.360 -41.165 34.090 1.00 72.88 113 ARG A CA 1
ATOM 953 C C . ARG A 1 113 ? -4.303 -40.621 33.027 1.00 72.88 113 ARG A C 1
ATOM 955 O O . ARG A 1 113 ? -5.514 -40.539 33.239 1.00 72.88 113 ARG A O 1
ATOM 962 N N . TYR A 1 114 ? -3.726 -40.309 31.874 1.00 82.38 114 TYR A N 1
ATOM 963 C CA . TYR A 1 114 ? -4.413 -39.703 30.744 1.00 82.38 114 TYR A CA 1
ATOM 964 C C . TYR A 1 114 ? -4.025 -40.389 29.439 1.00 82.38 114 TYR A C 1
ATOM 966 O O . TYR A 1 114 ? -2.869 -40.777 29.264 1.00 82.38 114 TYR A O 1
ATOM 974 N N . TRP A 1 115 ? -4.981 -40.488 28.518 1.00 72.44 115 TRP A N 1
ATOM 975 C CA . TRP A 1 115 ? -4.697 -40.771 27.113 1.00 72.44 115 TRP A CA 1
ATOM 976 C C . TRP A 1 115 ? -4.413 -39.468 26.373 1.00 72.44 115 TRP A C 1
ATOM 978 O O . TRP A 1 115 ? -5.095 -38.469 26.600 1.00 72.44 115 TRP A O 1
ATOM 988 N N . LEU A 1 116 ? -3.413 -39.507 25.493 1.00 73.81 116 LEU A N 1
ATOM 989 C CA . LEU A 1 116 ? -3.071 -38.436 24.563 1.00 73.81 116 LEU A CA 1
ATOM 990 C C . LEU A 1 116 ? -3.321 -38.939 23.146 1.00 73.81 116 LEU A C 1
ATOM 992 O O . LEU A 1 116 ? -2.588 -39.803 22.663 1.00 73.81 116 LEU A O 1
ATOM 996 N N . THR A 1 117 ? -4.328 -38.386 22.482 1.00 71.19 117 THR A N 1
ATOM 997 C CA . THR A 1 117 ? -4.618 -38.697 21.079 1.00 71.19 117 THR A CA 1
ATOM 998 C C . THR A 1 117 ? -4.239 -37.497 20.231 1.00 71.19 117 THR A C 1
ATOM 1000 O O . THR A 1 117 ? -4.742 -36.396 20.445 1.00 71.19 117 THR A O 1
ATOM 1003 N N . THR A 1 118 ? -3.337 -37.672 19.270 1.00 63.56 118 THR A N 1
ATOM 1004 C CA . THR A 1 118 ? -2.979 -36.605 18.333 1.00 63.56 118 THR A CA 1
ATOM 1005 C C . THR A 1 118 ? -4.155 -36.317 17.407 1.00 63.56 118 THR A C 1
ATOM 1007 O O . THR A 1 118 ? -4.623 -37.190 16.678 1.00 63.56 118 THR A O 1
ATOM 1010 N N . ILE A 1 119 ? -4.638 -35.076 17.425 1.00 66.56 119 ILE A N 1
ATOM 1011 C CA . ILE A 1 119 ? -5.654 -34.628 16.474 1.00 66.56 119 ILE A CA 1
ATOM 1012 C C . ILE A 1 119 ? -4.908 -34.208 15.203 1.00 66.56 119 ILE A C 1
ATOM 1014 O O . ILE A 1 119 ? -3.971 -33.411 15.266 1.00 66.56 119 ILE A O 1
ATOM 1018 N N . GLY A 1 120 ? -5.286 -34.786 14.060 1.00 58.81 120 GLY A N 1
ATOM 1019 C CA . GLY A 1 120 ? -4.681 -34.512 12.752 1.00 58.81 120 GLY A CA 1
ATOM 1020 C C . GLY A 1 120 ? -4.696 -33.024 12.347 1.00 58.81 120 GLY A C 1
ATOM 1021 O O . GLY A 1 120 ? -5.320 -32.194 13.010 1.00 58.81 120 GLY A O 1
ATOM 1022 N N . PRO A 1 121 ? -4.012 -32.665 11.244 1.00 55.03 121 PRO A N 1
ATOM 1023 C CA . PRO A 1 121 ? -3.476 -31.323 10.961 1.00 55.03 121 PRO A CA 1
ATOM 1024 C C . PRO A 1 121 ? -4.502 -30.204 10.696 1.00 55.03 121 PRO A C 1
ATOM 1026 O O . PRO A 1 121 ? -4.109 -29.090 10.350 1.00 55.03 121 PRO A O 1
ATOM 1029 N N . ASP A 1 122 ? -5.796 -30.443 10.893 1.00 55.41 122 ASP A N 1
ATOM 1030 C CA . ASP A 1 122 ? -6.838 -29.426 10.708 1.00 55.41 122 ASP A CA 1
ATOM 1031 C C . ASP A 1 122 ? -6.863 -28.387 11.846 1.00 55.41 122 ASP A C 1
ATOM 1033 O O . ASP A 1 122 ? -7.529 -27.352 11.755 1.00 55.41 122 ASP A O 1
ATOM 1037 N N . GLY A 1 123 ? -6.080 -28.612 12.904 1.00 52.72 123 GLY A N 1
ATOM 1038 C CA . GLY A 1 123 ? -5.763 -27.614 13.915 1.00 52.72 123 GLY A CA 1
ATOM 1039 C C . GLY A 1 123 ? -4.424 -26.934 13.620 1.00 52.72 123 GLY A C 1
ATOM 1040 O O . GLY A 1 123 ? -3.365 -27.551 13.685 1.00 52.72 123 GLY A O 1
ATOM 1041 N N . ILE A 1 124 ? -4.458 -25.637 13.306 1.00 49.06 124 ILE A N 1
ATOM 1042 C CA . ILE A 1 124 ? -3.264 -24.838 12.994 1.00 49.06 124 ILE A CA 1
ATOM 1043 C C . ILE A 1 124 ? -2.382 -24.709 14.247 1.00 49.06 124 ILE A C 1
ATOM 1045 O O . ILE A 1 124 ? -2.556 -23.789 15.050 1.00 49.06 124 ILE A O 1
ATOM 1049 N N . ALA A 1 125 ? -1.401 -25.596 14.390 1.00 46.22 125 ALA A N 1
ATOM 1050 C CA . ALA A 1 125 ? -0.283 -25.415 15.302 1.00 46.22 125 ALA A CA 1
ATOM 1051 C C . ALA A 1 125 ? 0.820 -24.582 14.624 1.00 46.22 125 ALA A C 1
ATOM 1053 O O . ALA A 1 125 ? 1.121 -24.749 13.442 1.00 46.22 125 ALA A O 1
ATOM 1054 N N . LYS A 1 126 ? 1.423 -23.641 15.359 1.00 38.06 126 LYS A N 1
ATOM 1055 C CA . LYS A 1 126 ? 2.649 -22.952 14.926 1.00 38.06 126 LYS A CA 1
ATOM 1056 C C . LYS A 1 126 ? 3.852 -23.659 15.556 1.00 38.06 126 LYS A C 1
ATOM 1058 O O . LYS A 1 126 ? 3.942 -23.679 16.778 1.00 38.06 126 LYS A O 1
ATOM 1063 N N . GLY A 1 127 ? 4.784 -24.144 14.732 1.00 58.91 127 GLY A N 1
ATOM 1064 C CA . GLY A 1 127 ? 6.031 -24.797 15.169 1.00 58.91 127 GLY A CA 1
ATOM 1065 C C . GLY A 1 127 ? 5.877 -26.296 15.449 1.00 58.91 127 GLY A C 1
ATOM 1066 O O . GLY A 1 127 ? 4.941 -26.914 14.953 1.00 58.91 127 GLY A O 1
ATOM 1067 N N . ASP A 1 128 ? 6.773 -26.847 16.273 1.00 51.03 128 ASP A N 1
ATOM 1068 C CA . ASP A 1 128 ? 6.879 -28.275 16.652 1.00 51.03 128 ASP A CA 1
ATOM 1069 C C . ASP A 1 128 ? 5.761 -28.741 17.614 1.00 51.03 128 ASP A C 1
ATOM 1071 O O . ASP A 1 128 ? 5.851 -29.784 18.263 1.00 51.03 128 ASP A O 1
ATOM 1075 N N . ALA A 1 129 ? 4.706 -27.938 17.757 1.00 54.00 129 ALA A N 1
ATOM 1076 C CA . ALA A 1 129 ? 3.596 -28.194 18.657 1.00 54.00 129 ALA A CA 1
ATOM 1077 C C . ALA A 1 129 ? 2.563 -29.112 17.987 1.00 54.00 129 ALA A C 1
ATOM 1079 O O . ALA A 1 129 ? 2.116 -28.845 16.875 1.00 54.00 129 ALA A O 1
ATOM 1080 N N . SER A 1 130 ? 2.149 -30.168 18.688 1.00 56.56 130 SER A N 1
ATOM 1081 C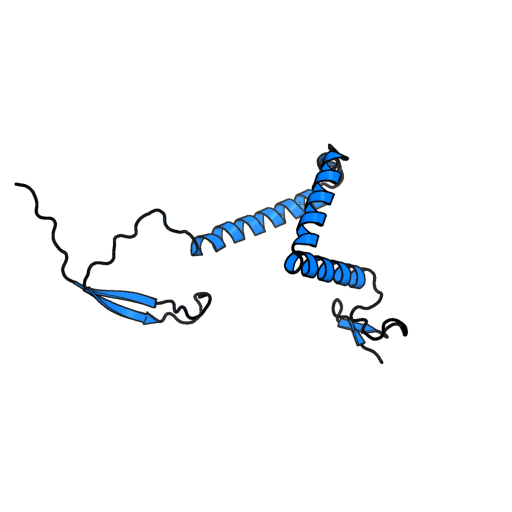 CA . SER A 1 130 ? 1.049 -31.046 18.271 1.00 56.56 130 SER A CA 1
ATOM 1082 C C . SER A 1 130 ? -0.192 -30.760 19.110 1.00 56.56 130 SER A C 1
ATOM 1084 O O . SER A 1 130 ? -0.095 -30.595 20.326 1.00 56.56 130 SER A O 1
ATOM 1086 N N . ILE A 1 131 ? -1.359 -30.697 18.468 1.00 63.72 131 ILE A N 1
ATOM 1087 C CA . ILE A 1 131 ? -2.638 -30.623 19.179 1.00 63.72 131 ILE A CA 1
ATOM 1088 C C . ILE A 1 131 ? -3.016 -32.038 19.608 1.00 63.72 131 ILE A C 1
ATOM 1090 O O . ILE A 1 131 ? -3.001 -32.970 18.803 1.00 63.72 131 ILE A O 1
ATOM 1094 N N . VAL A 1 132 ? -3.346 -32.185 20.886 1.00 68.62 132 VAL A N 1
ATOM 1095 C CA . VAL A 1 132 ? -3.717 -33.461 21.495 1.00 68.62 132 VAL A CA 1
ATOM 1096 C C . VAL A 1 132 ? -5.070 -33.339 22.178 1.00 68.62 132 VAL A C 1
ATOM 1098 O O . VAL A 1 132 ? -5.354 -32.345 22.847 1.00 68.62 132 VAL A O 1
ATOM 1101 N N . GLU A 1 133 ? -5.901 -34.357 22.009 1.00 75.12 133 GLU A N 1
ATOM 1102 C CA . GLU A 1 133 ? -7.036 -34.616 22.882 1.00 75.12 133 GLU A CA 1
ATOM 1103 C C . GLU A 1 133 ? -6.528 -35.332 24.137 1.00 75.12 133 GLU A C 1
ATOM 1105 O O . GLU A 1 133 ? -5.735 -36.272 24.039 1.00 75.12 133 GLU A O 1
ATOM 1110 N N . ILE A 1 134 ? -6.966 -34.870 25.310 1.00 76.00 134 ILE A N 1
ATOM 1111 C CA . ILE A 1 134 ? -6.612 -35.456 26.605 1.00 76.00 134 ILE A CA 1
ATOM 1112 C C . ILE A 1 134 ? -7.865 -36.096 27.203 1.00 76.00 134 ILE A C 1
ATOM 1114 O O . ILE A 1 134 ? -8.834 -35.396 27.493 1.00 76.00 134 ILE A O 1
ATOM 1118 N N . THR A 1 135 ? -7.835 -37.407 27.445 1.00 77.88 135 THR A N 1
ATOM 1119 C CA . THR A 1 135 ? -8.933 -38.136 28.105 1.00 77.88 135 THR A CA 1
ATOM 1120 C C . THR A 1 135 ? -8.479 -38.644 29.469 1.00 77.88 135 THR A C 1
ATOM 1122 O O . THR A 1 135 ? -7.452 -39.315 29.572 1.00 77.88 135 THR A O 1
ATOM 1125 N N . PHE A 1 136 ? -9.227 -38.327 30.530 1.00 75.50 136 PHE A N 1
ATOM 1126 C CA . PHE A 1 136 ? -8.930 -38.801 31.884 1.00 75.50 136 PHE A CA 1
ATOM 1127 C C . PHE A 1 136 ? -9.248 -40.289 32.029 1.00 75.50 136 PHE A C 1
ATOM 1129 O O . PHE A 1 136 ? -10.333 -40.728 31.657 1.00 75.50 136 PHE A O 1
ATOM 1136 N N . ILE A 1 137 ? -8.305 -41.052 32.582 1.00 76.94 137 ILE A N 1
ATOM 1137 C CA . ILE A 1 137 ? -8.456 -42.495 32.809 1.00 76.94 137 ILE A CA 1
ATOM 1138 C C . ILE A 1 137 ? -8.787 -42.755 34.279 1.00 76.94 137 ILE A C 1
ATOM 1140 O O . ILE A 1 137 ? -9.753 -43.438 34.599 1.00 76.94 137 ILE A O 1
ATOM 1144 N N . SER A 1 138 ? -7.966 -42.219 35.180 1.00 73.94 138 SER A N 1
ATOM 1145 C CA . SER A 1 138 ? -8.091 -42.417 36.625 1.00 73.94 138 SER A CA 1
ATOM 1146 C C . SER A 1 138 ? -7.130 -41.487 37.354 1.00 73.94 138 SER A C 1
ATOM 1148 O O . SER A 1 138 ? -6.016 -41.269 36.873 1.00 73.94 138 SER A O 1
ATOM 1150 N N . GLY A 1 139 ? -7.492 -41.018 38.541 1.00 71.69 139 GLY A N 1
ATOM 1151 C CA . GLY A 1 139 ? -6.652 -40.138 39.345 1.00 71.69 139 GLY A CA 1
ATOM 1152 C C . GLY A 1 139 ? -7.160 -40.054 40.774 1.00 71.69 139 GLY A C 1
ATOM 1153 O O . GLY A 1 139 ? -8.297 -40.426 41.061 1.00 71.69 139 GLY A O 1
ATOM 1154 N N . THR A 1 140 ? -6.302 -39.588 41.670 1.00 57.06 140 THR A N 1
ATOM 1155 C CA . THR A 1 140 ? -6.655 -39.362 43.069 1.00 57.06 140 THR A CA 1
ATOM 1156 C C . THR A 1 140 ? -7.189 -37.946 43.192 1.00 57.06 140 THR A C 1
ATOM 1158 O O . THR A 1 140 ? -6.431 -36.979 43.138 1.00 57.06 140 THR A O 1
ATOM 1161 N N . THR A 1 141 ? -8.504 -37.804 43.336 1.00 55.41 141 THR A N 1
ATOM 1162 C CA . THR A 1 141 ? -9.075 -36.556 43.838 1.00 55.41 141 THR A CA 1
ATOM 1163 C C . THR A 1 141 ? -8.669 -36.451 45.302 1.00 55.41 141 THR A C 1
ATOM 1165 O O . THR A 1 141 ? -9.235 -37.152 46.140 1.00 55.41 141 THR A O 1
ATOM 1168 N N . GLU A 1 142 ? -7.664 -35.634 45.616 1.00 50.31 142 GLU A N 1
ATOM 1169 C CA . GLU A 1 142 ? -7.440 -35.214 46.998 1.00 50.31 142 GLU A CA 1
ATOM 1170 C C . GLU A 1 142 ? -8.696 -34.462 47.443 1.00 50.31 142 GLU A C 1
ATOM 1172 O O . GLU A 1 142 ? -8.969 -33.334 47.033 1.00 50.31 142 GLU A O 1
ATOM 1177 N N . GLY A 1 143 ? -9.535 -35.181 48.187 1.00 45.66 143 GLY A N 1
ATOM 1178 C CA . GLY A 1 143 ? -10.774 -34.679 48.737 1.00 45.66 143 GLY A CA 1
ATOM 1179 C C . GLY A 1 143 ? -10.475 -33.586 49.748 1.00 45.66 143 GLY A C 1
ATOM 1180 O O . GLY A 1 143 ? -9.693 -33.770 50.677 1.00 45.66 143 GLY A O 1
ATOM 1181 N N . THR A 1 144 ? -11.136 -32.451 49.562 1.00 43.34 144 THR A N 1
ATOM 1182 C CA . THR A 1 144 ? -11.355 -31.441 50.589 1.00 43.34 144 THR A CA 1
ATOM 1183 C C . THR A 1 144 ? -11.796 -32.121 51.887 1.00 43.34 144 THR A C 1
ATOM 1185 O O . THR A 1 144 ? -12.877 -32.702 51.945 1.00 43.34 144 THR A O 1
ATOM 1188 N N . ILE A 1 145 ? -10.961 -32.053 52.925 1.00 42.34 145 ILE A N 1
ATOM 1189 C CA . ILE A 1 145 ? -11.359 -32.391 54.295 1.00 42.34 145 ILE A CA 1
ATOM 1190 C C . ILE A 1 145 ? -12.324 -31.290 54.767 1.00 42.34 145 ILE A C 1
ATOM 1192 O O . ILE A 1 145 ? -11.931 -30.119 54.754 1.00 42.34 145 ILE A O 1
ATOM 1196 N N . PRO A 1 146 ? -13.570 -31.597 55.173 1.00 41.69 146 PRO A N 1
ATOM 1197 C CA . PRO A 1 146 ? -14.420 -30.615 55.822 1.00 41.69 146 PRO A CA 1
ATOM 1198 C C . PRO A 1 146 ? -14.052 -30.509 57.310 1.00 41.69 146 PRO A C 1
ATOM 1200 O O . PRO A 1 146 ? -14.010 -31.516 58.005 1.00 41.69 146 PRO A O 1
ATOM 1203 N N . GLY A 1 147 ? -13.807 -29.272 57.750 1.00 41.25 147 GLY A N 1
ATOM 1204 C CA . GLY A 1 147 ? -14.059 -28.718 59.089 1.00 41.25 147 GLY A CA 1
ATOM 1205 C C . GLY A 1 147 ? -13.679 -29.513 60.346 1.00 41.25 147 GLY A C 1
ATOM 1206 O O . GLY A 1 147 ? -14.325 -30.500 60.689 1.00 41.25 147 GLY A O 1
ATOM 1207 N N . GLY A 1 148 ? -12.753 -28.937 61.115 1.00 33.91 148 GLY A N 1
ATOM 1208 C CA . GLY A 1 148 ? -12.620 -29.084 62.566 1.00 33.91 148 GLY A CA 1
ATOM 1209 C C . GLY A 1 148 ? -12.105 -27.778 63.145 1.00 33.91 148 GLY A C 1
ATOM 1210 O O . GLY A 1 148 ? -11.053 -27.326 62.640 1.00 33.91 148 GLY A O 1
#

pLDDT: mean 81.0, std 19.17, range [33.91, 97.75]

Radius of gyration: 27.7 Å; chains: 1; bounding box: 38×63×87 Å

Secondary structure (DSSP, 8-state):
--EE-TTT--EEPPPGGGTT--S-S-HHHHHHHHHHHHHHHHHH-HHHHHHHHHHHHHHHHHSTTHHHHHHHH-HHHHHHHHHHHHHHHHHHHHTTTTS---SS-PPPPPSEEEEEEEPPTTS---SS---EEEEEEEE---------

Foldseek 3Di:
DWAAAPPPRDIDDDDPVCNVDRHDPDPVSVVVVVVVVLVVCCVPPPVSVVVVVVVVVVVCVVDPCPVVVVCVVCVVVVVVVVVVVVVVVVCVVVVCVVVPPPPPDPDPDAPADWDWDFDDDPDDDDPPDTDTDIDGDDHDPPDDDDDD